Protein AF-A0A846ANB5-F1 (afdb_monomer_lite)

Structure (mmCIF, N/CA/C/O backbone):
data_AF-A0A846ANB5-F1
#
_entry.id   AF-A0A846ANB5-F1
#
loop_
_atom_site.group_PDB
_atom_site.id
_atom_site.type_symbol
_atom_site.label_atom_id
_atom_site.label_alt_id
_atom_site.label_comp_id
_atom_site.label_asym_id
_atom_site.label_entity_id
_atom_site.label_seq_id
_atom_site.pdbx_PDB_ins_code
_atom_site.Cartn_x
_atom_site.Cartn_y
_atom_site.Cartn_z
_atom_site.occupancy
_atom_site.B_iso_or_equiv
_atom_site.auth_seq_id
_atom_site.auth_comp_id
_atom_site.auth_asym_id
_atom_site.auth_atom_id
_atom_site.pdbx_PDB_model_num
ATOM 1 N N . MET A 1 1 ? 5.455 23.685 -19.754 1.00 40.00 1 MET A N 1
ATOM 2 C CA . MET A 1 1 ? 5.564 22.727 -20.873 1.00 40.00 1 MET A CA 1
ATOM 3 C C . MET A 1 1 ? 5.034 21.395 -20.373 1.00 40.00 1 MET A C 1
ATOM 5 O O . MET A 1 1 ? 5.541 20.928 -19.365 1.00 40.00 1 MET A O 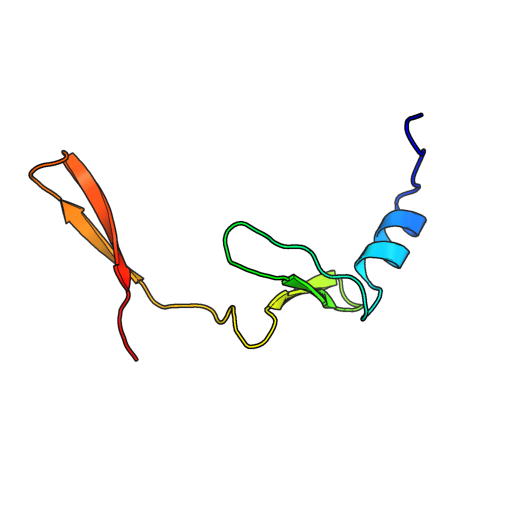1
ATOM 9 N N . MET A 1 2 ? 3.985 20.831 -20.980 1.00 49.53 2 MET A N 1
ATOM 10 C CA . MET A 1 2 ? 3.629 19.432 -20.712 1.00 49.53 2 MET A CA 1
ATOM 11 C C . MET A 1 2 ? 4.687 18.575 -21.399 1.00 49.53 2 MET A C 1
ATOM 13 O O . MET A 1 2 ? 4.771 18.566 -22.625 1.00 49.53 2 MET A O 1
ATOM 17 N N . GLU A 1 3 ? 5.535 17.914 -20.620 1.00 63.16 3 GLU A N 1
ATOM 18 C CA . GLU A 1 3 ? 6.387 16.863 -21.162 1.00 63.16 3 GLU A CA 1
ATOM 19 C C . GLU A 1 3 ? 5.472 15.731 -21.644 1.00 63.16 3 GLU A C 1
ATOM 21 O O . GLU A 1 3 ? 4.767 15.102 -20.854 1.00 63.16 3 GLU A O 1
ATOM 26 N N . ASN A 1 4 ? 5.436 15.507 -22.961 1.00 71.69 4 ASN A N 1
ATOM 27 C CA . ASN A 1 4 ? 4.737 14.376 -23.565 1.00 71.69 4 ASN A CA 1
ATOM 28 C C . ASN A 1 4 ? 5.501 13.091 -23.232 1.00 71.69 4 ASN A C 1
ATOM 30 O O . ASN A 1 4 ? 6.228 12.547 -24.065 1.00 71.69 4 ASN A O 1
ATOM 34 N N . TYR A 1 5 ? 5.363 12.604 -22.001 1.00 81.12 5 TYR A N 1
ATOM 35 C CA . TYR A 1 5 ? 5.905 11.309 -21.636 1.00 81.12 5 TYR A CA 1
ATOM 36 C C . TYR A 1 5 ? 5.101 10.213 -22.330 1.00 81.12 5 TYR A C 1
ATOM 38 O O . TYR A 1 5 ? 3.920 9.996 -22.056 1.00 81.12 5 TYR A O 1
ATOM 46 N N . SER A 1 6 ? 5.755 9.473 -23.219 1.00 91.56 6 SER A N 1
ATOM 47 C CA . SER A 1 6 ? 5.199 8.216 -23.711 1.00 91.56 6 SER A CA 1
ATOM 48 C C . SER A 1 6 ? 5.024 7.228 -22.551 1.00 91.56 6 SER A C 1
ATOM 50 O O . SER A 1 6 ? 5.793 7.239 -21.585 1.00 91.56 6 SER A O 1
ATOM 52 N N . ARG A 1 7 ? 4.065 6.298 -22.669 1.00 89.81 7 ARG A N 1
ATOM 53 C CA . ARG A 1 7 ? 3.874 5.215 -21.679 1.00 89.81 7 ARG A CA 1
ATOM 54 C C . ARG A 1 7 ? 5.183 4.473 -21.374 1.00 89.81 7 ARG A C 1
ATOM 56 O O . ARG A 1 7 ? 5.462 4.167 -20.221 1.00 89.81 7 ARG A O 1
ATOM 63 N N . LYS A 1 8 ? 6.018 4.258 -22.398 1.00 89.50 8 LYS A N 1
ATOM 64 C CA . LYS A 1 8 ? 7.328 3.603 -22.277 1.00 89.50 8 LYS A CA 1
ATOM 65 C C . LYS A 1 8 ? 8.321 4.418 -21.441 1.00 89.50 8 LYS A C 1
ATOM 67 O O . LYS A 1 8 ? 9.073 3.846 -20.658 1.00 89.50 8 LYS A O 1
ATOM 72 N N . GLN A 1 9 ? 8.333 5.743 -21.594 1.00 90.75 9 GLN A N 1
ATOM 73 C CA . GLN A 1 9 ? 9.187 6.617 -20.785 1.00 90.75 9 GLN A CA 1
ATOM 74 C C . GLN A 1 9 ? 8.739 6.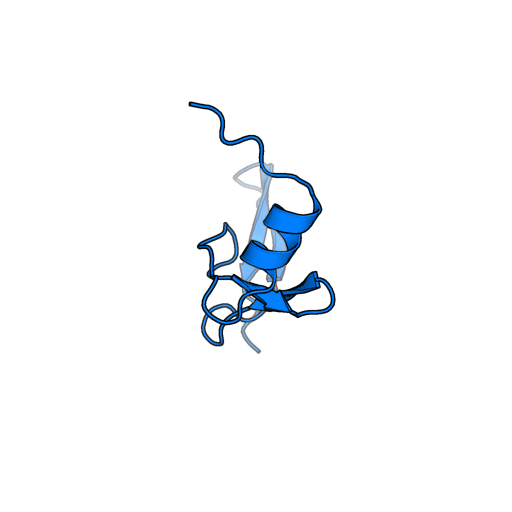638 -19.324 1.00 90.75 9 GLN A C 1
ATOM 76 O O . GLN A 1 9 ? 9.589 6.517 -18.446 1.00 90.75 9 GLN A O 1
ATOM 81 N N . LEU A 1 10 ? 7.429 6.716 -19.068 1.00 90.25 10 LEU A N 1
ATOM 82 C CA . LEU A 1 10 ? 6.887 6.639 -17.709 1.00 90.25 10 LEU A CA 1
ATOM 83 C C . LEU A 1 10 ? 7.262 5.320 -17.039 1.00 90.25 10 LEU A C 1
ATOM 85 O O . LEU A 1 10 ? 7.793 5.336 -15.936 1.00 90.25 10 LEU A O 1
ATOM 89 N N . GLN A 1 11 ? 7.072 4.193 -17.729 1.00 88.94 11 GLN A N 1
ATOM 90 C CA . GLN A 1 11 ? 7.449 2.887 -17.197 1.00 88.94 11 GLN A CA 1
ATOM 91 C C . GLN A 1 11 ? 8.939 2.838 -16.832 1.00 88.94 11 GLN A C 1
ATOM 93 O O . GLN A 1 11 ? 9.268 2.406 -15.735 1.00 88.94 11 GLN A O 1
ATOM 98 N N . ARG A 1 12 ? 9.827 3.357 -17.695 1.00 89.31 12 ARG A N 1
ATOM 99 C CA . ARG A 1 12 ? 11.276 3.406 -17.426 1.00 89.31 12 ARG A CA 1
ATOM 100 C C . ARG A 1 12 ? 11.633 4.264 -16.210 1.00 89.31 12 ARG A C 1
ATOM 102 O O . ARG A 1 12 ? 12.570 3.941 -15.489 1.00 89.31 12 ARG A O 1
ATOM 109 N N . ILE A 1 13 ? 10.945 5.390 -16.024 1.00 91.56 13 ILE A N 1
ATOM 110 C CA . ILE A 1 13 ? 11.168 6.280 -14.878 1.00 91.56 13 ILE A CA 1
ATOM 111 C C . ILE A 1 13 ? 10.705 5.591 -13.592 1.00 91.56 13 ILE A C 1
ATOM 113 O O . ILE A 1 13 ? 11.456 5.551 -12.622 1.00 91.56 13 ILE A O 1
ATOM 117 N N . LEU A 1 14 ? 9.497 5.024 -13.601 1.00 91.44 14 LEU A N 1
ATOM 118 C CA . LEU A 1 14 ? 8.887 4.402 -12.426 1.00 91.44 14 LEU A CA 1
ATOM 119 C C . LEU A 1 14 ? 9.597 3.111 -12.001 1.00 91.44 14 LEU A C 1
ATOM 121 O O . LEU A 1 14 ? 9.660 2.837 -10.807 1.00 91.44 14 LEU A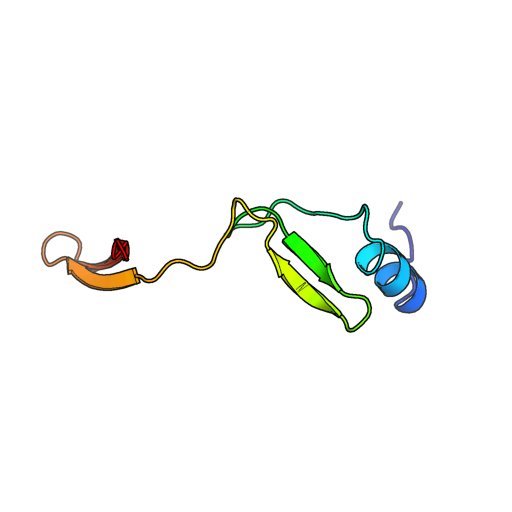 O 1
ATOM 125 N N . SER A 1 15 ? 10.161 2.352 -12.947 1.00 89.19 15 SER A N 1
ATOM 126 C CA . SER A 1 15 ? 10.910 1.120 -12.671 1.00 89.19 15 SER A CA 1
ATOM 127 C C . SER A 1 15 ? 12.359 1.358 -12.225 1.00 89.19 15 SER A C 1
ATOM 129 O O . SER A 1 15 ? 13.092 0.397 -12.006 1.00 89.19 15 SER A O 1
ATOM 131 N N . ASN A 1 16 ? 12.824 2.610 -12.144 1.00 90.62 16 ASN A N 1
ATOM 132 C CA . ASN A 1 16 ? 14.185 2.911 -11.705 1.00 90.62 16 ASN A CA 1
ATOM 133 C C . ASN A 1 16 ? 14.333 2.616 -10.193 1.00 90.62 16 ASN A C 1
ATOM 135 O O . ASN A 1 16 ? 13.586 3.192 -9.405 1.00 90.62 16 ASN A O 1
ATOM 139 N N . PRO A 1 17 ? 15.322 1.818 -9.744 1.00 86.31 17 PRO A N 1
ATOM 140 C CA . PRO A 1 17 ? 15.522 1.516 -8.320 1.00 86.31 17 PRO A CA 1
ATOM 141 C C . PRO A 1 17 ? 15.773 2.737 -7.419 1.00 86.31 17 PRO A C 1
ATOM 143 O O . PRO A 1 17 ? 15.561 2.664 -6.207 1.00 86.31 17 PRO A O 1
ATOM 146 N N . HIS A 1 18 ? 16.233 3.850 -7.995 1.00 89.69 18 HIS A N 1
ATOM 147 C CA . HIS A 1 18 ? 16.444 5.121 -7.300 1.00 89.69 18 HIS A CA 1
ATOM 148 C C . HIS A 1 18 ? 15.204 6.019 -7.294 1.00 89.69 18 HIS A C 1
ATOM 150 O O . HIS A 1 18 ? 15.170 7.017 -6.573 1.00 89.69 18 HIS A O 1
ATOM 156 N N . PHE A 1 19 ? 14.183 5.683 -8.086 1.00 91.12 19 PHE A N 1
ATOM 157 C CA . PHE A 1 19 ? 12.909 6.370 -8.022 1.00 91.12 19 PHE A CA 1
ATOM 158 C C . PHE A 1 19 ? 12.185 5.987 -6.731 1.00 91.12 19 PHE A C 1
ATOM 160 O O . PHE A 1 19 ? 12.066 4.819 -6.360 1.00 91.12 19 PHE A O 1
ATOM 167 N N . SER A 1 20 ? 11.685 7.002 -6.040 1.00 91.56 20 SER A N 1
ATOM 168 C CA . SER A 1 20 ? 10.764 6.833 -4.928 1.00 91.56 20 SER A CA 1
ATOM 169 C C . SER A 1 20 ? 9.871 8.057 -4.835 1.00 91.56 20 SER A C 1
ATOM 171 O O . SER A 1 20 ? 10.274 9.154 -5.227 1.00 91.56 20 SER A O 1
ATOM 173 N N . LEU A 1 21 ? 8.663 7.868 -4.316 1.00 90.62 21 LEU A N 1
ATOM 174 C CA . LEU A 1 21 ? 7.717 8.952 -4.093 1.00 90.62 21 LEU A CA 1
ATOM 175 C C . LEU A 1 21 ? 7.116 8.843 -2.696 1.00 90.62 21 LEU A C 1
ATOM 177 O O . LEU A 1 21 ? 6.855 7.740 -2.211 1.00 90.62 21 LEU A O 1
ATOM 181 N N . GLU A 1 22 ? 6.900 9.993 -2.068 1.00 89.81 22 GLU A N 1
ATOM 182 C CA . GLU A 1 22 ? 6.189 10.089 -0.796 1.00 89.81 22 GLU A CA 1
ATOM 183 C C . GLU A 1 22 ? 4.682 10.040 -1.068 1.00 89.81 22 GLU A C 1
ATOM 185 O O . GLU A 1 22 ? 4.152 10.873 -1.807 1.00 89.81 22 GLU A O 1
ATOM 190 N N . GLY A 1 23 ? 4.001 9.025 -0.536 1.00 82.62 23 GLY A N 1
ATOM 191 C CA . GLY A 1 23 ? 2.565 8.823 -0.705 1.00 82.62 23 GLY A CA 1
ATOM 192 C C . GLY A 1 23 ? 1.800 8.946 0.611 1.00 82.62 23 GLY A C 1
ATOM 193 O O . GLY A 1 23 ? 2.371 9.105 1.682 1.00 82.62 23 GLY A O 1
ATOM 194 N N . VAL A 1 24 ? 0.473 8.796 0.545 1.00 81.88 24 VAL A N 1
ATOM 195 C CA . VAL A 1 24 ? -0.410 8.857 1.732 1.00 81.88 24 VAL A CA 1
ATOM 196 C C . VAL A 1 24 ? -0.096 7.758 2.756 1.00 81.88 24 VAL A C 1
ATOM 198 O O . VAL A 1 24 ? -0.373 7.905 3.940 1.00 81.88 24 VAL A O 1
ATOM 201 N N . THR A 1 25 ? 0.484 6.649 2.304 1.00 77.75 25 THR A N 1
ATOM 202 C CA . THR A 1 25 ? 0.838 5.498 3.146 1.00 77.75 25 THR A CA 1
ATOM 203 C C . THR A 1 25 ? 2.357 5.353 3.287 1.00 77.75 25 THR A C 1
ATOM 205 O O . THR A 1 25 ? 2.844 4.227 3.360 1.00 77.75 25 THR A O 1
ATOM 208 N N . GLY A 1 26 ? 3.095 6.461 3.202 1.00 85.62 26 GLY A N 1
ATOM 209 C CA . GLY A 1 26 ? 4.553 6.484 3.267 1.00 85.62 26 GLY A CA 1
ATOM 210 C C . GLY A 1 26 ? 5.247 6.394 1.909 1.00 85.62 26 GLY A C 1
ATOM 211 O O . GLY A 1 26 ? 4.621 6.490 0.840 1.00 85.62 26 GLY A O 1
ATOM 212 N N . LYS A 1 27 ? 6.562 6.198 1.956 1.00 90.56 27 LYS A N 1
ATOM 213 C CA . LYS A 1 27 ? 7.449 6.245 0.804 1.00 90.56 27 LYS A CA 1
ATOM 214 C C . LYS A 1 27 ? 7.463 4.923 0.049 1.00 90.56 27 LYS A C 1
ATOM 216 O O . LYS A 1 27 ? 7.732 3.847 0.588 1.00 90.56 27 LYS A O 1
ATOM 221 N N . ILE A 1 28 ? 7.209 5.012 -1.252 1.00 90.00 28 ILE A N 1
ATOM 222 C CA . ILE A 1 28 ? 7.081 3.843 -2.123 1.00 90.00 28 ILE A CA 1
ATOM 223 C C . ILE A 1 28 ? 8.012 3.910 -3.324 1.00 90.00 28 ILE A C 1
ATOM 225 O O . ILE A 1 28 ? 8.441 4.984 -3.749 1.00 90.00 28 ILE A O 1
ATOM 229 N N . ARG A 1 29 ? 8.257 2.740 -3.904 1.00 91.75 29 ARG A N 1
ATOM 230 C CA . ARG A 1 29 ? 8.853 2.547 -5.228 1.00 91.75 29 ARG A CA 1
ATOM 231 C C . ARG A 1 29 ? 8.089 1.461 -5.984 1.00 91.75 29 ARG A C 1
ATOM 233 O O . ARG A 1 29 ? 7.230 0.794 -5.403 1.00 91.75 29 ARG A O 1
ATOM 240 N N . PHE A 1 30 ? 8.421 1.267 -7.253 1.00 90.44 30 PHE A N 1
ATOM 241 C CA . PHE A 1 30 ? 7.890 0.168 -8.054 1.00 90.44 30 PHE A CA 1
ATOM 242 C C . PHE A 1 30 ? 8.992 -0.854 -8.345 1.00 90.44 30 PHE A C 1
ATOM 244 O O . PHE A 1 30 ? 10.153 -0.484 -8.522 1.00 90.44 30 PHE A O 1
ATOM 251 N N . SER A 1 31 ? 8.642 -2.138 -8.363 1.00 87.81 31 SER A N 1
ATOM 252 C CA . SER A 1 31 ? 9.513 -3.186 -8.899 1.00 87.81 31 SER A CA 1
ATOM 253 C C . SER A 1 31 ? 9.606 -3.082 -10.427 1.00 87.81 31 SER A C 1
ATOM 255 O O . SER A 1 31 ? 8.835 -2.367 -11.071 1.00 87.81 31 SER A O 1
ATOM 257 N N . GLU A 1 32 ? 10.505 -3.858 -11.034 1.00 83.88 32 GLU A N 1
ATOM 258 C CA . GLU A 1 32 ? 10.576 -3.987 -12.497 1.00 83.88 32 GLU A CA 1
ATOM 259 C C . GLU A 1 32 ? 9.285 -4.563 -13.108 1.00 83.88 32 GLU A C 1
ATOM 261 O O . GLU A 1 32 ? 8.917 -4.192 -14.222 1.00 83.88 32 GLU A O 1
ATOM 266 N N . SER A 1 33 ? 8.564 -5.414 -12.364 1.00 88.19 33 SER A N 1
ATOM 267 C CA . SER A 1 33 ? 7.236 -5.933 -12.731 1.00 88.19 33 SER A CA 1
ATOM 268 C C . SER A 1 33 ? 6.107 -4.907 -12.567 1.00 88.19 33 SER A C 1
ATOM 270 O O . SER A 1 33 ? 5.004 -5.137 -13.058 1.00 88.19 33 SER A O 1
ATOM 272 N N . GLY A 1 34 ? 6.370 -3.768 -11.916 1.00 86.75 34 GLY A N 1
ATOM 273 C CA . GLY A 1 34 ? 5.381 -2.728 -11.626 1.00 86.75 34 GLY A CA 1
ATOM 274 C C . GLY A 1 34 ? 4.664 -2.884 -10.282 1.00 86.75 34 GLY A C 1
ATOM 275 O O . GLY A 1 34 ? 3.751 -2.111 -9.990 1.00 86.75 34 GLY A O 1
ATOM 276 N N . ASP A 1 35 ? 5.079 -3.834 -9.443 1.00 89.31 35 ASP A N 1
ATOM 277 C CA . ASP A 1 35 ? 4.520 -4.021 -8.106 1.00 89.31 35 ASP A CA 1
ATOM 278 C C . ASP A 1 35 ? 4.936 -2.881 -7.183 1.00 89.31 35 ASP A C 1
ATOM 280 O O . ASP A 1 35 ? 6.089 -2.445 -7.157 1.00 89.31 35 ASP A O 1
ATOM 284 N N . ARG A 1 36 ? 3.994 -2.413 -6.368 1.00 87.69 36 ARG A N 1
ATOM 285 C CA . ARG A 1 36 ? 4.264 -1.392 -5.360 1.00 87.69 36 ARG A CA 1
ATOM 286 C C . ARG A 1 36 ? 5.069 -1.992 -4.210 1.00 87.69 36 ARG A C 1
ATOM 288 O O . ARG A 1 36 ? 4.629 -2.942 -3.570 1.00 87.69 36 ARG A O 1
ATOM 295 N N . GLN A 1 37 ? 6.209 -1.387 -3.901 1.00 87.88 37 GLN A N 1
ATOM 296 C CA . GLN A 1 37 ? 7.060 -1.764 -2.778 1.00 87.88 37 GLN A CA 1
ATOM 297 C C . GLN A 1 37 ? 7.172 -0.609 -1.787 1.00 87.88 37 GLN A C 1
ATOM 299 O O . GLN A 1 37 ? 7.420 0.536 -2.173 1.00 87.88 37 GLN A O 1
ATOM 304 N N . PHE A 1 38 ? 7.019 -0.926 -0.507 1.00 84.81 38 PHE A N 1
ATOM 305 C CA . PHE A 1 38 ? 7.243 0.007 0.590 1.00 84.81 38 PHE A CA 1
ATOM 306 C C . PHE A 1 38 ? 8.717 -0.012 0.981 1.00 84.81 38 PHE A C 1
ATOM 308 O O . PHE A 1 38 ? 9.346 -1.074 0.993 1.00 84.81 38 PHE A O 1
ATOM 315 N N . LEU A 1 39 ? 9.277 1.152 1.296 1.00 81.75 39 LEU A N 1
ATOM 316 C CA . LEU A 1 39 ? 10.585 1.204 1.940 1.00 81.75 39 LEU A CA 1
ATOM 317 C C . LEU A 1 39 ? 10.423 0.829 3.421 1.00 81.75 39 LEU A C 1
ATOM 319 O O . LEU A 1 39 ? 9.354 1.007 3.988 1.00 81.75 39 LEU A O 1
ATOM 323 N N . GLU A 1 40 ? 11.459 0.267 4.049 1.00 68.06 40 GLU A N 1
ATOM 324 C CA . GLU A 1 40 ? 11.366 -0.483 5.322 1.00 68.06 40 GLU A CA 1
ATOM 325 C C . GLU A 1 40 ? 10.696 0.240 6.506 1.00 68.06 40 GLU A C 1
ATOM 327 O O . GLU A 1 40 ? 10.294 -0.421 7.465 1.00 68.06 40 GLU A O 1
ATOM 332 N N . LYS A 1 41 ? 10.566 1.569 6.451 1.00 67.25 41 LYS A N 1
ATOM 333 C CA . LYS A 1 41 ? 9.885 2.388 7.465 1.00 67.25 41 LYS A CA 1
ATOM 334 C C . LYS A 1 41 ? 8.364 2.460 7.279 1.00 67.25 41 LYS A C 1
ATOM 336 O O . LYS A 1 41 ? 7.665 2.783 8.230 1.00 67.25 41 LYS A O 1
ATOM 341 N N . ASP A 1 42 ? 7.861 2.097 6.104 1.00 69.44 42 ASP A N 1
ATOM 342 C CA . ASP A 1 42 ? 6.468 2.261 5.681 1.00 69.44 42 ASP A CA 1
ATOM 343 C C . ASP A 1 42 ? 5.752 0.907 5.576 1.00 69.44 42 ASP A C 1
ATOM 345 O O . ASP A 1 42 ? 5.026 0.625 4.622 1.00 69.44 42 ASP A O 1
ATOM 349 N N . LYS A 1 43 ? 6.012 0.007 6.533 1.00 72.31 43 LYS A N 1
ATOM 350 C CA . LYS A 1 43 ? 5.437 -1.343 6.513 1.00 72.31 43 LYS A CA 1
ATOM 351 C C . LYS A 1 43 ? 3.907 -1.295 6.608 1.00 72.31 43 LYS A C 1
ATOM 353 O O . LYS A 1 43 ? 3.364 -0.433 7.303 1.00 72.31 43 LYS A O 1
ATOM 358 N N . PRO A 1 44 ? 3.202 -2.249 5.971 1.00 78.50 44 PRO A N 1
ATOM 359 C CA . PRO A 1 44 ? 1.773 -2.418 6.182 1.00 78.50 44 PRO A CA 1
ATOM 360 C C . PRO A 1 44 ? 1.466 -2.583 7.672 1.00 78.50 44 PRO A C 1
ATOM 362 O O . PRO A 1 44 ? 2.108 -3.379 8.357 1.00 78.50 44 PRO A O 1
ATOM 365 N N . ILE A 1 45 ? 0.471 -1.842 8.152 1.00 84.00 45 ILE A N 1
ATOM 366 C CA . ILE A 1 45 ? -0.014 -1.919 9.529 1.00 84.00 45 ILE A CA 1
ATOM 367 C C . ILE A 1 45 ? -1.386 -2.579 9.557 1.00 84.00 45 ILE A C 1
ATOM 369 O O . ILE A 1 45 ? -2.203 -2.38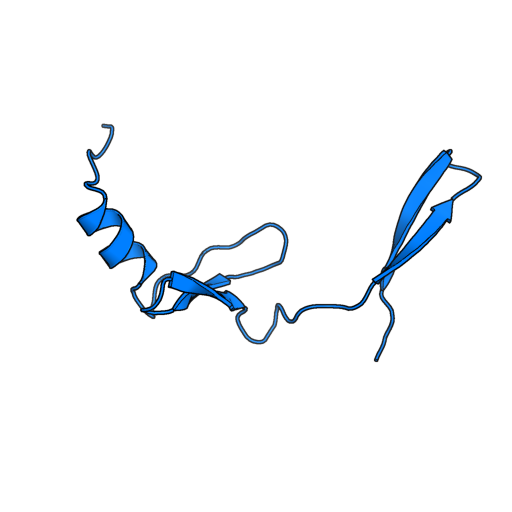9 8.652 1.00 84.00 45 ILE A O 1
ATOM 373 N N . LEU A 1 46 ? -1.649 -3.344 10.613 1.00 88.75 46 LEU A N 1
ATOM 374 C CA . LEU A 1 46 ? -2.980 -3.871 10.866 1.00 88.75 46 LEU A CA 1
ATOM 375 C C . LEU A 1 46 ? -3.776 -2.829 11.654 1.00 88.75 46 LEU A C 1
ATOM 377 O O . LEU A 1 46 ? -3.307 -2.310 12.665 1.00 88.75 46 LEU A O 1
ATOM 381 N N . VAL A 1 47 ? -4.986 -2.524 11.191 1.00 90.88 47 VAL A N 1
ATOM 382 C CA . VAL A 1 47 ? -5.890 -1.591 11.870 1.00 90.88 47 VAL A CA 1
ATOM 383 C C . VAL A 1 47 ? -7.232 -2.250 12.146 1.00 90.88 47 VAL A C 1
ATOM 385 O O . VAL A 1 47 ? -7.762 -2.990 11.319 1.00 90.88 47 VAL A O 1
ATOM 388 N N . GLN A 1 48 ? -7.804 -1.948 13.305 1.00 94.19 48 GLN A N 1
ATOM 389 C CA . GLN A 1 48 ? -9.175 -2.284 13.644 1.00 94.19 48 GLN A CA 1
ATOM 390 C C . GLN A 1 48 ? -10.086 -1.101 13.328 1.00 94.19 48 GLN A C 1
ATOM 392 O O . GLN A 1 48 ? -9.864 0.011 13.807 1.00 94.19 48 GLN A O 1
ATOM 397 N N . VAL A 1 49 ? -11.153 -1.360 12.576 1.00 94.44 49 VAL A N 1
ATOM 398 C CA . VAL A 1 49 ? -12.229 -0.390 12.364 1.00 94.44 49 VAL A CA 1
ATOM 399 C C . VAL A 1 49 ? -13.139 -0.393 13.591 1.00 94.44 49 VAL A C 1
ATOM 401 O O . VAL A 1 49 ? -13.689 -1.433 13.954 1.00 94.44 49 VAL A O 1
ATOM 404 N N . LYS A 1 50 ? -13.307 0.763 14.238 1.00 94.94 50 LYS A N 1
ATOM 405 C CA . LYS A 1 50 ? -14.209 0.946 15.383 1.00 94.94 50 LYS A CA 1
ATOM 406 C C . LYS A 1 50 ? -15.203 2.058 15.099 1.00 94.94 50 LYS A C 1
ATOM 408 O O . LYS A 1 50 ? -14.832 3.116 14.604 1.00 94.94 50 LYS A O 1
ATOM 413 N N . SER A 1 51 ? -16.472 1.841 15.427 1.00 94.31 51 SER A N 1
ATOM 414 C CA . SER A 1 51 ? -17.463 2.917 15.416 1.00 94.31 51 SER A CA 1
ATOM 415 C C . SER A 1 51 ? -17.212 3.864 16.590 1.00 94.31 51 SER A C 1
ATOM 417 O O . SER A 1 51 ? -17.169 3.418 17.738 1.00 94.31 51 SER A O 1
ATOM 419 N N . ASN A 1 52 ? -17.118 5.163 16.328 1.00 92.56 52 ASN A N 1
ATOM 420 C CA . ASN A 1 52 ? -17.119 6.192 17.356 1.00 92.56 52 ASN A CA 1
ATOM 421 C C . ASN A 1 52 ? -18.521 6.813 17.452 1.00 92.56 52 ASN A C 1
ATOM 423 O O . ASN A 1 52 ? -18.943 7.599 16.602 1.00 92.56 52 ASN A O 1
ATOM 427 N N . ALA A 1 53 ? -19.235 6.478 18.529 1.00 88.62 53 ALA A N 1
ATOM 428 C CA . ALA A 1 53 ? -20.595 6.955 18.781 1.00 88.62 53 ALA A CA 1
ATOM 429 C C . ALA A 1 53 ? -20.692 8.479 18.988 1.00 88.62 53 ALA A C 1
ATOM 431 O O . ALA A 1 53 ? -21.745 9.055 18.738 1.00 88.62 53 ALA A O 1
ATOM 432 N N . LYS A 1 54 ? -19.612 9.145 19.419 1.00 89.81 54 LYS A N 1
ATOM 433 C CA . LYS A 1 54 ? -19.589 10.603 19.623 1.00 89.81 54 LYS A CA 1
ATOM 434 C C . LYS A 1 54 ? -19.485 11.363 18.305 1.00 89.81 54 LYS A C 1
ATOM 436 O O . LYS A 1 54 ? -20.087 12.420 18.167 1.00 89.81 54 LYS A O 1
ATOM 441 N N . SER A 1 55 ? -18.705 10.847 17.356 1.00 91.19 55 SER A N 1
ATOM 442 C CA . SER A 1 55 ? -18.509 11.490 16.051 1.00 91.19 55 SER A CA 1
ATOM 443 C C . SER A 1 55 ? -19.470 10.980 14.975 1.00 91.19 55 SER A C 1
ATOM 445 O O . SER A 1 55 ? -19.583 11.611 13.925 1.00 91.19 55 SER A O 1
ATOM 447 N N . GLY A 1 56 ? -20.145 9.848 15.211 1.00 93.00 56 GLY A N 1
ATOM 448 C CA . GLY A 1 56 ? -20.989 9.179 14.219 1.00 93.00 56 GLY A CA 1
ATOM 449 C C . GLY A 1 56 ? -20.192 8.594 13.047 1.00 93.00 56 GLY A C 1
ATOM 450 O O . GLY A 1 56 ? -20.750 8.375 11.975 1.00 93.00 56 GLY A O 1
ATOM 451 N N . LYS A 1 57 ? -18.880 8.387 13.219 1.00 94.88 57 LYS A N 1
ATOM 452 C CA . LYS A 1 57 ? -17.952 7.931 12.173 1.00 94.88 57 LYS A CA 1
ATOM 453 C C . LYS A 1 57 ? -17.208 6.673 12.602 1.00 94.88 57 LYS A C 1
ATOM 455 O O . LYS A 1 57 ? -17.241 6.280 13.766 1.00 94.88 57 LYS A O 1
ATOM 460 N N . TYR A 1 58 ? -16.509 6.063 11.651 1.00 94.69 58 TYR A N 1
ATOM 461 C CA . TYR A 1 58 ? -15.542 5.010 11.934 1.00 94.69 58 TYR A CA 1
ATOM 462 C C . TYR A 1 58 ? -14.149 5.594 12.155 1.00 94.69 58 TYR A C 1
ATOM 464 O O . TYR A 1 58 ? -13.741 6.536 11.475 1.00 94.69 58 TYR A O 1
ATOM 472 N N . GLU A 1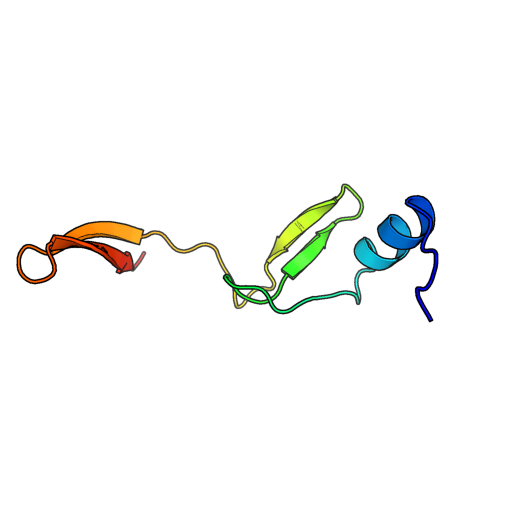 59 ? -13.422 4.998 13.087 1.00 93.56 59 GLU A N 1
ATOM 473 C CA . GLU A 1 59 ? -12.027 5.283 13.384 1.00 93.56 59 GLU A CA 1
ATOM 474 C C . GLU A 1 59 ? -11.188 4.033 13.140 1.00 93.56 59 GLU A C 1
ATOM 476 O O . GLU A 1 59 ? -11.637 2.906 13.365 1.00 93.56 59 GLU A O 1
ATOM 481 N N . PHE A 1 60 ? -9.959 4.246 12.679 1.00 92.06 60 PHE A N 1
ATOM 482 C CA . PHE A 1 60 ? -8.976 3.191 12.479 1.00 92.06 60 PHE A CA 1
ATOM 483 C C . PHE A 1 60 ? -8.010 3.212 13.658 1.00 92.06 60 PHE A C 1
ATOM 485 O O . PHE A 1 60 ? -7.287 4.186 13.854 1.00 92.06 60 PHE A O 1
ATOM 492 N N . VAL A 1 61 ? -8.011 2.144 14.450 1.00 92.00 61 VAL A N 1
ATOM 493 C CA . VAL A 1 61 ? -7.107 1.984 15.592 1.00 92.00 61 VAL A CA 1
ATOM 494 C C . VAL A 1 61 ? -6.009 1.011 15.201 1.00 92.00 61 VAL A C 1
ATOM 496 O O . VAL A 1 61 ? -6.307 -0.101 14.772 1.00 92.00 61 VAL A O 1
ATOM 499 N N . ILE A 1 62 ? -4.751 1.426 15.336 1.00 89.81 62 ILE A N 1
ATOM 500 C CA . ILE A 1 62 ? -3.596 0.567 15.058 1.00 89.81 62 ILE A CA 1
ATOM 501 C C . ILE A 1 62 ? -3.608 -0.605 16.042 1.00 89.81 62 ILE A C 1
ATOM 503 O O . ILE A 1 62 ? -3.749 -0.404 17.248 1.00 89.81 62 ILE A O 1
ATOM 507 N N . LEU A 1 63 ? -3.491 -1.821 15.515 1.00 84.94 63 LEU A N 1
ATOM 508 C CA . LEU A 1 63 ? -3.243 -3.015 16.309 1.00 84.94 63 LEU A CA 1
ATOM 509 C C . LEU A 1 63 ? -1.731 -3.233 16.340 1.00 84.94 63 LEU A C 1
ATOM 511 O O . LEU A 1 63 ? -1.131 -3.517 15.301 1.00 84.94 63 LEU A O 1
ATOM 515 N N . GLU A 1 64 ? -1.117 -3.054 17.508 1.00 72.31 64 GLU A N 1
ATOM 516 C CA . GLU A 1 64 ? 0.274 -3.464 17.711 1.00 72.31 64 GLU A CA 1
ATOM 517 C C . GLU A 1 64 ? 0.352 -4.993 17.588 1.00 72.31 64 GLU A C 1
ATOM 519 O O . GLU A 1 64 ? -0.484 -5.704 18.154 1.00 72.31 64 GLU A O 1
ATOM 524 N N . GLN A 1 65 ? 1.296 -5.476 16.773 1.00 59.69 65 GLN A N 1
ATOM 525 C CA . GLN A 1 65 ? 1.600 -6.901 16.606 1.00 59.69 65 GLN A CA 1
ATOM 526 C C . GLN A 1 65 ? 2.754 -7.299 17.514 1.00 59.69 65 GLN A C 1
ATOM 528 O O . GLN A 1 65 ? 3.727 -6.512 17.579 1.00 59.69 65 GLN A O 1
#

pLDDT: mean 85.11, std 10.76, range [40.0, 94.94]

Sequence (65 aa):
MMENYSRKQLQRILSNPHFSLEGVTGKIRFSESGDRQFLEKDKPILVQVKSNAKSGKYEFVILEQ

Foldseek 3Di:
DPDPDDPVNVLVQQQDPPDWDQDPQGIWGAHNVRDIDHDPVRDDFDWDWDQDPVVRDIDTHTDDD

Secondary structure (DSSP, 8-state):
------HHHHHHHHT-TT--EEETTEEEEE-TT--EEE-TTS----EEEEEETTTTEEEEEE---

Radius of gyration: 17.66 Å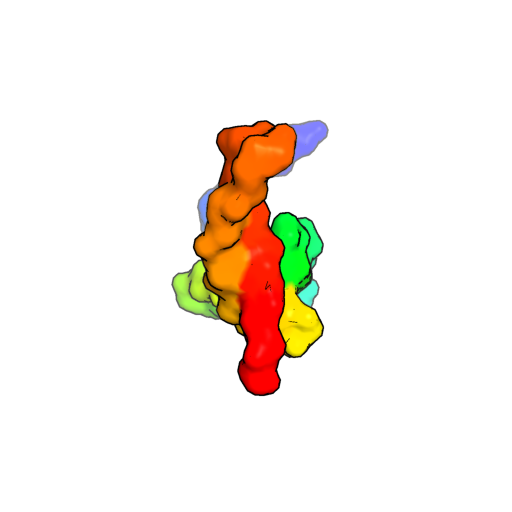; chains: 1; bounding box: 37×30×43 Å